Protein AF-A0AAV9BS15-F1 (afdb_monomer_lite)

Organism: Acorus gramineus (NCBI:txid55184)

InterPro domains:
  IPR009075 Acyl-CoA dehydrogenase/oxidase, C-terminal [PF00441] (2-51)
  IPR036250 Acyl-CoA dehydrogenase-like, C-terminal [SSF47203] (1-57)

Radius of gyration: 19.78 Å; chains: 1; bounding box: 47×24×48 Å

pLDDT: mean 93.57, std 6.95, range [53.62, 98.25]

Secondary structure (DSSP, 8-state):
-HHHHHHHHHHHTGGGTSSTTSSHHHHHHHHHHTTTTTS-HHHHHHHHHHHHHHHHHHHHHHH--

Foldseek 3Di:
DQLVVLVVVLVVCDPCSCDPVDCSVVSNVVVVVVCPPPHHVVVVVVVVVVVVVVVVVVVVVVVVD

Sequence (65 aa):
MALKVLDQAIQVHCAAGISSKTALAHFWANAWTLRMTDGPDEVHLGTIAKFELRRARNISIMFAK

Structure (mmCIF, N/CA/C/O backbone):
data_AF-A0AAV9BS15-F1
#
_entry.id   AF-A0AAV9BS15-F1
#
loop_
_atom_site.group_PDB
_atom_site.id
_atom_site.type_symbol
_atom_site.label_atom_id
_atom_site.label_alt_id
_atom_site.label_comp_id
_atom_site.label_asym_id
_atom_site.label_entity_id
_atom_site.label_seq_id
_atom_site.pdbx_PDB_ins_code
_atom_site.Cartn_x
_atom_site.Cartn_y
_atom_site.Cartn_z
_atom_site.occupancy
_atom_site.B_iso_or_equiv
_atom_site.auth_seq_id
_atom_site.auth_comp_id
_atom_site.auth_asym_id
_atom_site.auth_atom_id
_atom_site.pdbx_PDB_model_num
ATOM 1 N N . MET A 1 1 ? -6.120 -4.225 -2.824 1.00 85.50 1 MET A N 1
ATOM 2 C CA . MET A 1 1 ? -6.460 -4.967 -4.064 1.00 85.50 1 MET A CA 1
ATOM 3 C C . MET A 1 1 ? -5.723 -4.413 -5.284 1.00 85.50 1 MET A C 1
ATOM 5 O O . MET A 1 1 ? -4.996 -5.177 -5.899 1.00 85.50 1 MET A O 1
ATOM 9 N N . ALA A 1 2 ? -5.824 -3.112 -5.593 1.00 94.75 2 ALA A N 1
ATOM 10 C CA . ALA A 1 2 ? -5.173 -2.500 -6.763 1.00 94.75 2 ALA A CA 1
ATOM 11 C C . ALA A 1 2 ? -3.636 -2.636 -6.793 1.00 94.75 2 ALA A C 1
ATOM 13 O O . ALA A 1 2 ? -3.096 -3.107 -7.789 1.00 94.75 2 ALA A O 1
ATOM 14 N N . LEU A 1 3 ? -2.941 -2.311 -5.692 1.00 96.56 3 LEU A N 1
ATOM 15 C CA . LEU A 1 3 ? -1.473 -2.423 -5.613 1.00 96.56 3 LEU A CA 1
ATOM 16 C C . LEU A 1 3 ? -0.964 -3.831 -5.942 1.00 96.56 3 LEU A C 1
ATOM 18 O O . LEU A 1 3 ? -0.032 -3.972 -6.716 1.00 96.56 3 LEU A O 1
ATOM 22 N N . LYS A 1 4 ? -1.645 -4.875 -5.454 1.00 97.81 4 LYS A N 1
ATOM 23 C CA . LYS A 1 4 ? -1.279 -6.270 -5.734 1.00 97.81 4 LYS A CA 1
ATOM 24 C C . LYS A 1 4 ? -1.334 -6.597 -7.230 1.00 97.81 4 LYS A C 1
ATOM 26 O O . LYS A 1 4 ? -0.447 -7.268 -7.741 1.00 97.81 4 LYS A O 1
ATOM 31 N N . VAL A 1 5 ? -2.366 -6.126 -7.930 1.00 97.75 5 VAL A N 1
ATOM 32 C CA . VAL A 1 5 ? -2.495 -6.332 -9.383 1.00 97.75 5 VAL A CA 1
ATOM 33 C C . VAL A 1 5 ? -1.399 -5.569 -10.129 1.00 97.75 5 VAL A C 1
ATOM 35 O O . VAL A 1 5 ? -0.800 -6.107 -11.057 1.00 97.75 5 VAL A O 1
ATOM 38 N N . LEU A 1 6 ? -1.104 -4.340 -9.698 1.00 97.75 6 LEU A N 1
ATOM 39 C CA . LEU A 1 6 ? -0.036 -3.525 -10.276 1.00 97.75 6 LEU A CA 1
ATOM 40 C C . LEU A 1 6 ? 1.345 -4.153 -10.053 1.00 97.75 6 LEU A C 1
ATOM 42 O O . LEU A 1 6 ? 2.124 -4.204 -10.997 1.00 97.75 6 LEU A O 1
ATOM 46 N N . ASP A 1 7 ? 1.616 -4.716 -8.875 1.00 97.69 7 ASP A N 1
ATOM 47 C CA . ASP A 1 7 ? 2.858 -5.447 -8.588 1.00 97.69 7 ASP A CA 1
ATOM 48 C C . ASP A 1 7 ? 3.037 -6.636 -9.533 1.00 97.69 7 ASP A C 1
ATOM 50 O O . ASP A 1 7 ? 4.095 -6.812 -10.136 1.00 97.69 7 ASP A O 1
ATOM 54 N N . GLN A 1 8 ? 1.982 -7.435 -9.719 1.00 98.25 8 GLN A N 1
ATOM 55 C CA . GLN A 1 8 ? 2.015 -8.571 -10.640 1.00 98.25 8 GLN A CA 1
ATOM 56 C C . GLN A 1 8 ? 2.243 -8.115 -12.089 1.00 98.25 8 GLN A C 1
ATOM 58 O O . GLN A 1 8 ? 3.025 -8.732 -12.8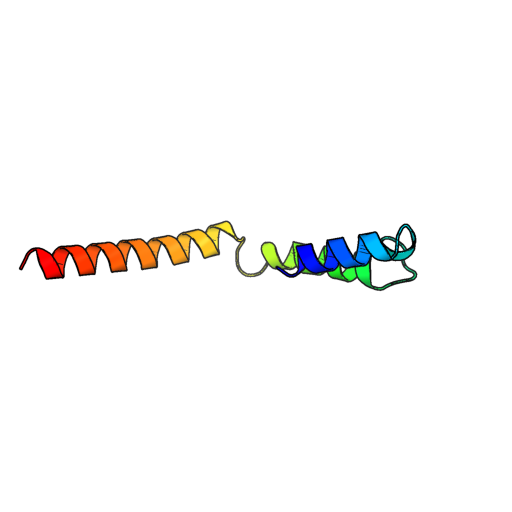11 1.00 98.25 8 GLN A O 1
ATOM 63 N N . ALA A 1 9 ? 1.607 -7.019 -12.512 1.00 97.88 9 ALA A N 1
ATOM 64 C CA . ALA A 1 9 ? 1.803 -6.457 -13.844 1.00 97.88 9 ALA A CA 1
ATOM 65 C C . ALA A 1 9 ? 3.235 -5.935 -14.047 1.00 97.88 9 ALA A C 1
ATOM 67 O O . ALA A 1 9 ? 3.846 -6.237 -15.074 1.00 97.88 9 ALA A O 1
ATOM 68 N N . ILE A 1 10 ? 3.790 -5.207 -13.072 1.00 98.00 10 ILE A N 1
ATOM 69 C CA . ILE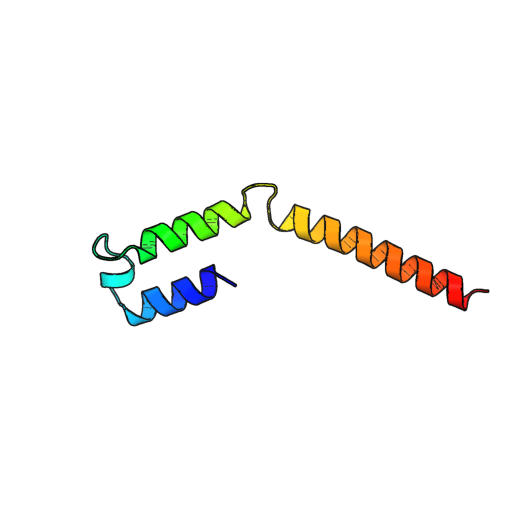 A 1 10 ? 5.179 -4.726 -13.090 1.00 98.00 10 ILE A CA 1
ATOM 70 C C . ILE A 1 10 ? 6.142 -5.910 -13.197 1.00 98.00 10 ILE A C 1
ATOM 72 O O . ILE A 1 10 ? 7.031 -5.897 -14.046 1.00 98.00 10 ILE A O 1
ATOM 76 N N . GLN A 1 11 ? 5.923 -6.959 -12.402 1.00 97.88 11 GLN A N 1
ATOM 77 C CA . GLN A 1 11 ? 6.776 -8.143 -12.387 1.00 97.88 11 GLN A CA 1
ATOM 78 C C . GLN A 1 11 ? 6.821 -8.861 -13.745 1.00 97.88 11 GLN A C 1
ATOM 80 O O . GLN A 1 11 ? 7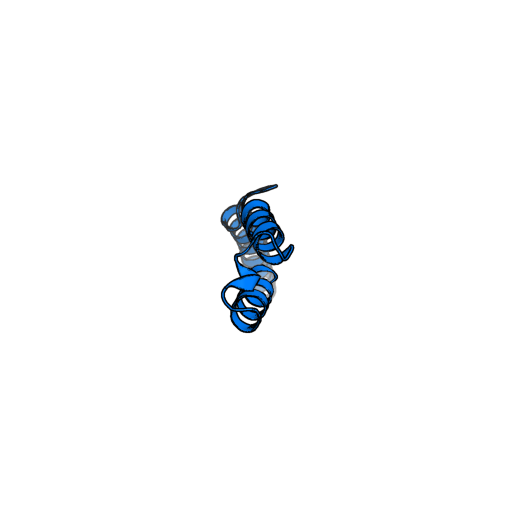.897 -9.273 -14.175 1.00 97.88 11 GLN A O 1
ATOM 85 N N . VAL A 1 12 ? 5.684 -8.981 -14.441 1.00 98.00 12 VAL A N 1
ATOM 86 C CA . VAL A 1 12 ? 5.609 -9.585 -15.788 1.00 98.00 12 VAL A CA 1
ATOM 87 C C . VAL A 1 12 ? 6.306 -8.720 -16.849 1.00 98.00 12 VAL A C 1
ATOM 89 O O . VAL A 1 12 ? 6.870 -9.253 -17.800 1.00 98.00 12 VAL A O 1
ATOM 92 N N . HIS A 1 13 ? 6.316 -7.393 -16.682 1.00 96.88 13 HIS A N 1
ATOM 93 C CA . HIS A 1 13 ? 6.983 -6.456 -17.598 1.00 96.88 13 HIS A CA 1
ATOM 94 C C . HIS A 1 13 ? 8.483 -6.265 -17.305 1.00 96.88 13 HIS A C 1
ATOM 96 O O . HIS A 1 13 ? 9.164 -5.528 -18.028 1.00 96.88 13 HIS A O 1
ATOM 102 N N . CYS A 1 14 ? 9.023 -6.915 -16.269 1.00 96.06 14 CYS A N 1
ATOM 103 C CA . CYS A 1 14 ? 10.424 -6.807 -15.855 1.00 96.06 14 CYS A CA 1
ATOM 104 C C . CYS A 1 14 ? 10.866 -5.331 -15.712 1.00 96.06 14 CYS A C 1
ATOM 106 O O . CYS A 1 14 ? 10.115 -4.485 -15.226 1.00 96.06 14 CYS A O 1
ATOM 108 N N . ALA A 1 15 ? 12.075 -4.986 -16.170 1.00 95.81 15 ALA A N 1
ATOM 109 C CA . ALA A 1 15 ? 12.601 -3.619 -16.113 1.00 95.81 15 ALA A CA 1
ATOM 110 C C . ALA A 1 15 ? 11.714 -2.582 -16.836 1.00 95.81 15 ALA A C 1
ATOM 112 O O . ALA A 1 15 ? 11.741 -1.403 -16.485 1.00 95.81 15 ALA A O 1
ATOM 113 N N . ALA A 1 16 ? 10.896 -2.991 -17.815 1.00 96.56 16 ALA A N 1
ATOM 114 C CA . ALA A 1 16 ? 9.960 -2.081 -18.473 1.00 96.56 16 ALA A CA 1
ATOM 115 C C . ALA A 1 16 ? 8.784 -1.677 -17.561 1.00 96.56 16 ALA A C 1
ATOM 117 O O . ALA A 1 16 ? 8.211 -0.606 -17.760 1.00 96.56 16 ALA A O 1
ATOM 118 N N . GLY A 1 17 ? 8.454 -2.486 -16.546 1.00 96.12 17 GLY A N 1
ATOM 119 C CA . GLY A 1 17 ? 7.388 -2.205 -15.579 1.00 96.12 17 GLY A CA 1
ATOM 120 C C . GLY A 1 17 ? 7.712 -1.073 -14.599 1.00 96.12 17 GLY A C 1
ATOM 121 O O . GLY A 1 17 ? 6.805 -0.397 -14.126 1.00 96.12 17 GLY A O 1
ATOM 122 N N . ILE A 1 18 ? 8.999 -0.824 -14.342 1.00 96.00 18 ILE A N 1
ATOM 123 C CA . ILE A 1 18 ? 9.484 0.297 -13.512 1.00 96.00 18 ILE A CA 1
ATOM 124 C C . ILE A 1 18 ? 10.012 1.477 -14.345 1.00 96.00 18 ILE A C 1
ATOM 126 O O . ILE A 1 18 ? 10.409 2.505 -13.804 1.00 96.00 18 ILE A O 1
ATOM 130 N N . SER A 1 19 ? 10.049 1.323 -15.667 1.00 95.75 19 SER A N 1
ATOM 131 C CA . SER A 1 19 ? 10.512 2.341 -16.606 1.00 95.75 19 SER A CA 1
ATOM 132 C C . SER A 1 19 ? 9.395 3.333 -16.942 1.00 95.75 19 SER A C 1
ATOM 134 O O . SER A 1 19 ? 8.220 2.975 -16.958 1.00 95.75 19 SER A O 1
ATOM 136 N N . SER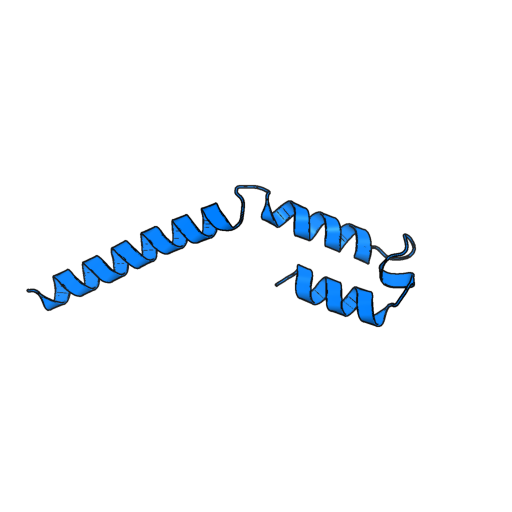 A 1 20 ? 9.766 4.550 -17.348 1.00 94.38 20 SER A N 1
ATOM 137 C CA . SER A 1 20 ? 8.851 5.544 -17.931 1.00 94.38 20 SER A CA 1
ATOM 138 C C . SER A 1 20 ? 8.222 5.117 -19.266 1.00 94.38 20 SER A C 1
ATOM 140 O O . SER A 1 20 ? 7.342 5.802 -19.781 1.00 94.38 20 SER A O 1
ATOM 142 N N . LYS A 1 21 ? 8.651 3.987 -19.844 1.00 93.06 21 LYS A N 1
ATOM 143 C CA . LYS A 1 21 ? 8.072 3.416 -21.069 1.00 93.06 21 LYS A CA 1
ATOM 144 C C . LYS A 1 21 ? 6.650 2.885 -20.888 1.00 93.06 21 LYS A C 1
ATOM 146 O O . LYS A 1 21 ? 5.946 2.719 -21.879 1.00 93.06 21 LYS A O 1
ATOM 151 N N . THR A 1 22 ? 6.245 2.573 -19.659 1.00 95.38 22 THR A N 1
ATOM 152 C CA . THR A 1 22 ? 4.881 2.142 -19.341 1.00 95.38 22 THR A CA 1
ATOM 153 C C . THR A 1 22 ? 4.294 3.047 -18.264 1.00 95.38 22 THR A C 1
ATOM 155 O O . THR A 1 22 ? 5.018 3.670 -17.492 1.00 95.38 22 THR A O 1
ATOM 158 N N . ALA A 1 23 ? 2.966 3.110 -18.176 1.00 96.56 23 ALA A N 1
ATOM 159 C CA . ALA A 1 23 ? 2.292 3.866 -17.118 1.00 96.56 23 ALA A CA 1
ATOM 160 C C . ALA A 1 23 ? 2.275 3.131 -15.758 1.00 96.56 23 ALA A C 1
ATOM 162 O O . ALA A 1 23 ? 1.745 3.661 -14.782 1.00 96.56 23 ALA A O 1
ATOM 163 N N . LEU A 1 24 ? 2.839 1.916 -15.672 1.00 97.31 24 LEU A N 1
ATOM 164 C CA . LEU A 1 24 ? 2.703 1.029 -14.511 1.00 97.31 24 LEU A CA 1
ATOM 165 C C 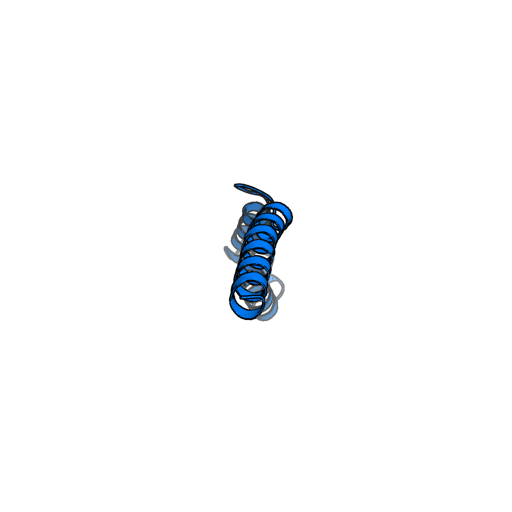. LEU A 1 24 ? 3.299 1.631 -13.233 1.00 97.31 24 LEU A C 1
ATOM 167 O O . LEU A 1 24 ? 2.633 1.631 -12.198 1.00 97.31 24 LEU A O 1
ATOM 171 N N . ALA A 1 25 ? 4.498 2.212 -13.314 1.00 96.50 25 ALA A N 1
ATOM 172 C CA . ALA A 1 25 ? 5.138 2.871 -12.175 1.00 96.50 25 ALA A CA 1
ATOM 173 C C . ALA A 1 25 ? 4.314 4.061 -11.645 1.00 96.50 25 ALA A C 1
ATOM 175 O O . ALA A 1 25 ? 4.152 4.222 -10.436 1.00 96.50 25 ALA A O 1
ATOM 176 N N . HIS A 1 26 ? 3.734 4.866 -12.544 1.00 97.12 26 HIS A N 1
ATOM 177 C CA . HIS A 1 26 ? 2.890 6.003 -12.165 1.00 97.12 26 HIS A CA 1
ATOM 178 C C . HIS A 1 26 ? 1.587 5.542 -11.503 1.00 97.12 26 HIS A C 1
ATOM 180 O O . HIS A 1 26 ? 1.171 6.096 -10.487 1.00 97.12 26 HIS A O 1
ATOM 186 N N . PHE A 1 27 ? 0.945 4.507 -12.050 1.00 97.38 27 PHE A N 1
ATOM 187 C CA . PHE A 1 27 ? -0.272 3.952 -11.462 1.00 97.38 27 PHE A CA 1
ATOM 188 C C . PHE A 1 27 ? -0.026 3.336 -10.090 1.00 97.38 27 PHE A C 1
ATOM 190 O O . PHE A 1 27 ? -0.853 3.517 -9.199 1.00 97.38 27 PHE A O 1
ATOM 197 N N . TRP A 1 28 ? 1.108 2.660 -9.896 1.00 97.25 28 TRP A N 1
ATOM 198 C CA . TRP A 1 28 ? 1.484 2.121 -8.593 1.00 97.25 28 TRP A CA 1
ATOM 199 C C . TRP A 1 28 ? 1.633 3.225 -7.545 1.00 97.25 28 TRP A C 1
ATOM 201 O O . TRP A 1 28 ? 1.008 3.149 -6.486 1.00 97.25 28 TRP A O 1
ATOM 211 N N . ALA A 1 29 ? 2.377 4.287 -7.870 1.00 96.25 29 ALA A N 1
ATOM 212 C CA . ALA A 1 29 ? 2.573 5.423 -6.972 1.00 96.25 29 ALA A CA 1
ATOM 213 C C . ALA A 1 29 ? 1.240 6.096 -6.606 1.00 96.25 29 ALA A C 1
ATOM 215 O O . ALA A 1 29 ? 0.942 6.273 -5.427 1.00 96.25 29 ALA A O 1
ATOM 216 N N . ASN A 1 30 ? 0.389 6.374 -7.598 1.00 96.31 30 ASN A N 1
ATOM 217 C CA . ASN A 1 30 ? -0.922 6.981 -7.364 1.00 96.31 30 ASN A CA 1
ATOM 218 C C . ASN A 1 30 ? -1.834 6.086 -6.514 1.00 96.31 30 ASN A C 1
ATOM 220 O O . ASN A 1 30 ? -2.481 6.566 -5.585 1.00 96.31 30 ASN A O 1
ATOM 224 N N . ALA A 1 31 ? -1.878 4.781 -6.796 1.00 96.12 31 ALA A N 1
ATOM 225 C CA . ALA A 1 31 ? -2.676 3.834 -6.022 1.00 96.12 31 ALA A CA 1
ATOM 226 C C . ALA A 1 31 ? -2.206 3.739 -4.564 1.00 96.12 31 ALA A C 1
ATOM 228 O O . ALA A 1 31 ? -3.023 3.532 -3.667 1.00 96.12 31 ALA A O 1
ATOM 229 N N . TRP A 1 32 ? -0.906 3.901 -4.315 1.00 95.06 32 TRP A N 1
ATOM 230 C CA . TRP A 1 32 ? -0.373 3.973 -2.962 1.00 95.06 32 TRP A CA 1
ATOM 231 C C . TRP A 1 32 ? -0.790 5.271 -2.268 1.00 95.06 32 TRP A C 1
ATOM 233 O O . TRP A 1 32 ? -1.288 5.218 -1.147 1.00 95.06 32 TRP A O 1
ATOM 243 N N . THR A 1 33 ? -0.680 6.417 -2.946 1.00 95.50 33 THR A N 1
ATOM 244 C CA . THR A 1 33 ? -1.119 7.715 -2.410 1.00 95.50 33 THR A CA 1
ATOM 245 C C . THR A 1 33 ? -2.597 7.701 -2.024 1.00 95.50 33 THR A C 1
ATOM 247 O O . THR A 1 33 ? -2.960 8.222 -0.969 1.00 95.50 33 THR A O 1
ATOM 250 N N . LEU A 1 34 ? -3.444 7.032 -2.814 1.00 93.94 34 LEU A N 1
ATOM 251 C CA . LEU A 1 34 ? -4.873 6.876 -2.525 1.00 93.94 34 LEU A CA 1
ATOM 252 C C . LEU A 1 34 ? -5.167 6.173 -1.196 1.00 93.94 34 LEU A C 1
ATOM 254 O O . LEU A 1 34 ? -6.217 6.418 -0.617 1.00 93.94 34 LEU A O 1
ATOM 258 N N . ARG A 1 35 ? -4.240 5.372 -0.657 1.00 93.12 35 ARG A N 1
ATOM 259 C CA . ARG A 1 35 ? -4.388 4.766 0.680 1.00 93.12 35 ARG A CA 1
ATOM 260 C C . ARG A 1 35 ? -4.207 5.753 1.829 1.00 93.12 35 ARG A C 1
ATOM 262 O O . ARG A 1 35 ? -4.449 5.396 2.973 1.00 93.12 35 ARG A O 1
ATOM 269 N N . MET A 1 36 ? -3.717 6.953 1.538 1.00 92.12 36 MET A N 1
ATOM 270 C CA . MET A 1 36 ? -3.599 8.053 2.496 1.00 92.12 36 MET A CA 1
ATOM 271 C C . MET A 1 36 ? -4.668 9.121 2.267 1.00 92.12 36 MET A C 1
ATOM 273 O O . MET A 1 36 ? -4.944 9.924 3.157 1.00 92.12 36 MET A O 1
ATOM 277 N N . THR A 1 37 ? -5.236 9.170 1.060 1.00 89.31 37 THR A N 1
ATOM 278 C CA . THR A 1 37 ? -6.168 10.226 0.661 1.00 89.31 37 THR A CA 1
ATOM 279 C C . THR A 1 37 ? -7.553 9.934 1.235 1.00 89.31 37 THR A C 1
ATOM 281 O O . THR A 1 37 ? -7.954 8.780 1.296 1.00 89.31 37 THR A O 1
ATOM 284 N N . ASP A 1 38 ? -8.269 10.977 1.666 1.00 87.50 38 ASP A N 1
ATOM 285 C CA . ASP A 1 38 ? -9.586 10.885 2.337 1.00 87.50 38 ASP A CA 1
ATOM 286 C C . ASP A 1 38 ? -9.595 10.139 3.692 1.00 87.50 38 ASP A C 1
ATOM 288 O O . ASP A 1 38 ? -10.636 9.869 4.282 1.00 87.50 38 ASP A O 1
ATOM 292 N N . GLY A 1 39 ? -8.408 9.876 4.240 1.00 90.19 39 GLY A N 1
ATOM 293 C CA . GLY A 1 39 ? -8.220 9.164 5.496 1.00 90.19 39 GLY A CA 1
ATOM 294 C C . GLY A 1 39 ? -7.377 7.913 5.270 1.00 90.19 39 GLY A C 1
ATOM 295 O O . GLY A 1 39 ? -7.666 7.130 4.365 1.00 90.19 39 GLY A O 1
ATOM 296 N N . PRO A 1 40 ? -6.319 7.705 6.069 1.00 94.06 40 PRO A N 1
ATOM 297 C CA . PRO A 1 40 ? -5.498 6.523 5.910 1.00 94.06 40 PRO A CA 1
ATOM 298 C C . PRO A 1 40 ? -6.300 5.262 6.265 1.00 94.06 40 PRO A C 1
ATOM 300 O O . PRO A 1 40 ? -7.308 5.331 6.978 1.00 94.06 40 PRO A O 1
ATOM 303 N N . ASP A 1 41 ? -5.864 4.104 5.768 1.00 92.94 41 ASP A N 1
ATOM 304 C CA . ASP A 1 41 ? -6.571 2.825 5.940 1.00 92.94 41 ASP A CA 1
ATOM 305 C C . ASP A 1 41 ? -6.972 2.538 7.403 1.00 92.94 41 ASP A C 1
ATOM 307 O O . ASP A 1 41 ? -8.020 1.944 7.655 1.00 92.94 41 ASP A O 1
ATOM 311 N N . GLU A 1 42 ? -6.195 2.995 8.386 1.00 95.00 42 GLU A N 1
ATOM 312 C CA . GLU A 1 42 ? -6.487 2.854 9.815 1.00 95.00 42 GLU A CA 1
ATOM 313 C C . GLU A 1 42 ? -7.773 3.582 10.234 1.00 95.00 42 GLU A C 1
ATOM 315 O O . GLU A 1 42 ? -8.521 3.081 11.077 1.00 95.00 42 GLU A O 1
ATOM 320 N N . VAL A 1 43 ? -8.071 4.740 9.636 1.00 95.25 43 VAL A N 1
ATOM 321 C CA . VAL A 1 43 ? -9.312 5.490 9.889 1.00 95.25 43 VAL A CA 1
ATOM 322 C C . VAL A 1 43 ? -10.512 4.735 9.320 1.00 95.25 43 VAL A C 1
ATOM 324 O O . VAL A 1 43 ? -11.548 4.615 9.989 1.00 95.25 43 VAL A O 1
ATOM 327 N N . HIS A 1 44 ? -10.368 4.160 8.125 1.00 93.56 44 HIS A N 1
ATOM 328 C CA . HIS A 1 44 ? -11.398 3.317 7.521 1.00 93.56 44 HIS A CA 1
ATOM 329 C C . HIS A 1 44 ? -11.650 2.057 8.357 1.00 93.56 44 HIS A C 1
ATOM 331 O O . HIS A 1 44 ? -12.795 1.761 8.708 1.00 93.56 44 HIS A O 1
ATOM 337 N N . LEU A 1 45 ? -10.587 1.362 8.768 1.00 95.69 45 LEU A N 1
ATOM 338 C CA . LEU A 1 45 ? -10.675 0.180 9.627 1.00 95.69 45 LEU A CA 1
ATOM 339 C C . LEU A 1 45 ? -11.288 0.506 10.991 1.00 95.69 45 LEU A C 1
ATOM 341 O O . LEU A 1 45 ? -12.153 -0.228 11.465 1.00 95.69 45 LEU A O 1
ATOM 345 N N . GLY A 1 46 ? -10.906 1.626 11.605 1.00 96.75 46 GLY A N 1
ATOM 346 C CA . GLY A 1 46 ? -11.488 2.076 12.868 1.00 96.75 46 GLY A CA 1
ATOM 347 C C . GLY A 1 46 ? -12.984 2.374 12.752 1.00 96.75 46 GLY A C 1
ATOM 348 O O . GLY A 1 46 ? -13.757 2.077 13.666 1.00 96.75 46 GLY A O 1
ATOM 349 N N . THR A 1 47 ? -13.417 2.915 11.615 1.00 96.25 47 THR A N 1
ATOM 350 C CA . THR A 1 47 ? -14.837 3.145 11.329 1.00 96.25 47 THR A CA 1
ATOM 351 C C . THR A 1 47 ? -15.598 1.825 11.202 1.00 96.25 47 THR A C 1
ATOM 353 O O . THR A 1 47 ? -16.622 1.653 11.867 1.00 96.25 47 THR A O 1
ATOM 356 N N . ILE A 1 48 ? -15.070 0.860 10.442 1.00 96.81 48 ILE A N 1
ATOM 357 C CA . ILE A 1 48 ? -15.647 -0.490 10.327 1.00 96.81 48 ILE A CA 1
ATOM 358 C C . ILE A 1 48 ? -15.728 -1.157 11.707 1.00 96.81 48 ILE A C 1
ATOM 360 O O . ILE A 1 48 ? -16.788 -1.648 12.092 1.00 96.81 48 ILE A O 1
ATOM 364 N N . ALA A 1 49 ? -14.660 -1.095 12.506 1.00 97.94 49 ALA A N 1
ATOM 365 C CA . ALA A 1 49 ? -14.623 -1.682 13.844 1.00 97.94 49 ALA A CA 1
ATOM 366 C C . ALA A 1 49 ? -15.725 -1.125 14.761 1.00 97.94 49 ALA A C 1
ATOM 368 O O . ALA A 1 49 ? -16.385 -1.882 15.473 1.00 97.94 49 ALA A O 1
ATOM 369 N N . LYS A 1 50 ? -15.988 0.189 14.720 1.00 97.25 50 LYS A N 1
ATOM 370 C CA . LYS A 1 50 ? -17.097 0.801 15.474 1.00 97.25 50 LYS A CA 1
ATOM 371 C C . LYS A 1 50 ? -18.454 0.239 15.049 1.00 97.25 50 LYS A C 1
ATOM 373 O O . LYS A 1 50 ? -19.301 0.000 15.912 1.00 97.25 50 LYS A O 1
ATOM 378 N N . PHE A 1 51 ? -18.677 0.035 13.750 1.00 97.50 51 PHE A N 1
ATOM 379 C CA . PHE A 1 51 ? -19.912 -0.574 13.253 1.00 97.50 51 PHE A CA 1
ATOM 380 C C . PHE A 1 51 ? -20.054 -2.029 13.708 1.00 97.50 51 PHE A C 1
ATOM 382 O O . PHE A 1 51 ? -21.111 -2.392 14.229 1.00 97.50 51 PHE A O 1
ATOM 389 N N . GLU A 1 52 ? -18.988 -2.824 13.618 1.00 97.25 52 GLU A N 1
ATOM 390 C CA . GLU A 1 52 ? -18.997 -4.223 14.057 1.00 97.25 52 GLU A CA 1
ATOM 391 C C . GLU A 1 52 ? -19.234 -4.359 15.569 1.00 97.25 52 GLU A C 1
ATOM 393 O O . GLU A 1 52 ? -20.071 -5.153 15.999 1.00 97.25 52 GLU A O 1
ATOM 398 N N . LEU A 1 53 ? -18.605 -3.516 16.398 1.00 97.19 53 LEU A N 1
ATOM 399 C CA . LEU A 1 53 ? -18.841 -3.504 17.848 1.00 97.19 53 LEU A CA 1
ATOM 400 C C . LEU A 1 53 ? -20.291 -3.149 18.206 1.00 97.19 53 LEU A C 1
ATOM 402 O O . LEU A 1 53 ? -20.863 -3.713 19.142 1.00 97.19 53 LEU A O 1
ATOM 406 N N . ARG A 1 54 ? -20.911 -2.213 17.475 1.00 96.25 54 ARG A N 1
ATOM 407 C CA . ARG A 1 54 ? -22.332 -1.874 17.661 1.00 96.25 54 ARG A CA 1
ATOM 408 C C . ARG A 1 54 ? -23.232 -3.037 17.258 1.00 96.25 54 ARG A C 1
ATOM 410 O O . ARG A 1 54 ? -24.172 -3.347 17.987 1.00 96.25 54 ARG A O 1
ATOM 417 N N . ARG A 1 55 ? -22.931 -3.702 16.139 1.00 95.25 55 ARG A N 1
ATOM 418 C CA . ARG A 1 55 ? -23.663 -4.887 15.680 1.00 95.25 55 ARG A CA 1
ATOM 419 C C . ARG A 1 55 ? -23.590 -6.015 16.708 1.00 95.25 55 ARG A C 1
ATOM 421 O O . ARG A 1 55 ? -24.631 -6.535 17.097 1.00 95.25 55 ARG A O 1
ATOM 428 N N . ALA A 1 56 ? -22.395 -6.331 17.204 1.00 94.25 56 ALA A N 1
ATOM 429 C CA . ALA A 1 56 ? -22.191 -7.350 18.231 1.00 94.25 56 ALA A CA 1
ATOM 430 C C . ALA A 1 56 ? -22.969 -7.039 19.523 1.00 94.25 56 ALA A C 1
ATOM 432 O O . ALA A 1 56 ? -23.621 -7.918 20.087 1.00 94.25 56 ALA A O 1
ATOM 433 N N . ARG A 1 57 ? -22.980 -5.772 19.960 1.00 93.94 57 ARG A N 1
ATOM 434 C CA . ARG A 1 57 ? -23.760 -5.332 21.128 1.00 93.94 57 ARG A CA 1
ATOM 435 C C . ARG A 1 57 ? -25.263 -5.513 20.932 1.00 93.94 57 ARG A C 1
ATOM 437 O O . ARG A 1 57 ? -25.935 -6.001 21.834 1.00 93.94 57 ARG A O 1
ATOM 444 N N . ASN A 1 58 ? -25.788 -5.140 19.767 1.00 90.75 58 ASN A N 1
ATOM 445 C CA . ASN A 1 58 ? -27.213 -5.286 19.465 1.00 90.75 58 ASN A CA 1
ATOM 446 C C . ASN A 1 58 ? -27.642 -6.757 19.465 1.00 90.75 58 ASN A C 1
ATOM 448 O O . ASN A 1 58 ? -28.690 -7.080 20.012 1.00 90.75 58 ASN A O 1
ATOM 452 N N . ILE A 1 59 ? -26.810 -7.639 18.905 1.00 90.38 59 ILE A N 1
ATOM 453 C CA . ILE A 1 59 ? -27.025 -9.090 18.931 1.00 90.38 59 ILE A CA 1
ATOM 454 C C . ILE A 1 59 ? -27.079 -9.583 20.381 1.00 90.38 59 ILE A C 1
ATOM 456 O O . ILE A 1 59 ? -28.028 -10.259 20.763 1.00 90.38 59 ILE A O 1
ATOM 460 N N . SER A 1 60 ? -26.109 -9.188 21.210 1.00 85.25 60 SER A N 1
ATOM 461 C CA . SER A 1 60 ? -26.072 -9.564 22.628 1.00 85.25 60 SER A CA 1
ATOM 462 C C . SER A 1 60 ? -27.335 -9.134 23.389 1.00 85.25 60 SER A C 1
ATOM 464 O O . SER A 1 60 ? -27.894 -9.930 24.136 1.00 85.25 60 SER A O 1
ATOM 466 N N . ILE A 1 61 ? -27.837 -7.917 23.148 1.00 84.31 61 ILE A N 1
ATOM 467 C CA . ILE A 1 61 ? -29.081 -7.414 23.759 1.00 84.31 61 ILE A CA 1
ATOM 468 C C . ILE A 1 61 ? -30.311 -8.207 23.292 1.00 84.31 61 ILE A C 1
ATOM 470 O O . ILE A 1 61 ? -31.247 -8.386 24.066 1.00 84.31 61 ILE A O 1
ATOM 474 N N . MET A 1 62 ? -30.325 -8.675 22.043 1.00 78.00 62 MET A N 1
ATOM 475 C CA . MET A 1 62 ? -31.441 -9.436 21.475 1.00 78.00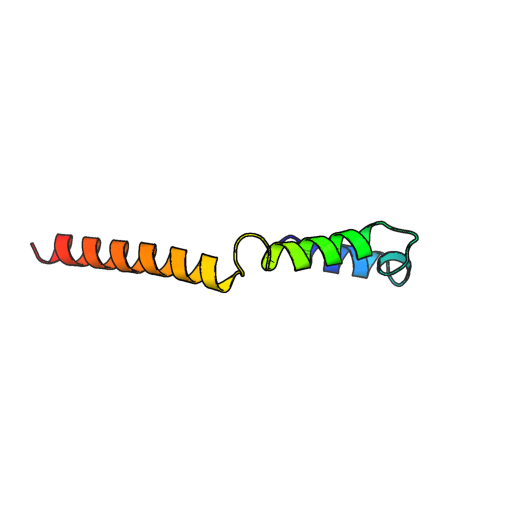 62 MET A CA 1
ATOM 476 C C . MET A 1 62 ? -31.578 -10.832 22.094 1.00 78.00 62 MET A C 1
ATOM 478 O O . MET A 1 62 ? -32.691 -11.329 22.192 1.00 78.00 62 MET A O 1
ATOM 482 N N . PHE A 1 63 ? -30.465 -11.436 22.523 1.00 81.50 63 PHE A N 1
ATOM 483 C CA . PHE A 1 63 ? -30.437 -12.741 23.197 1.00 81.50 63 PHE A CA 1
ATOM 484 C C . PHE A 1 63 ? -30.515 -12.658 24.728 1.00 81.50 63 PHE A C 1
ATOM 486 O O . PHE A 1 63 ? -30.733 -13.672 25.382 1.00 81.50 63 PHE A O 1
ATOM 493 N N . ALA A 1 64 ? -30.297 -11.474 25.307 1.00 73.62 64 ALA A N 1
ATOM 494 C CA . ALA A 1 64 ? -30.426 -11.227 26.745 1.00 73.62 64 ALA A CA 1
ATOM 495 C C . ALA A 1 64 ? -31.849 -10.803 27.171 1.00 73.62 64 ALA A C 1
ATOM 497 O O . ALA A 1 64 ? -32.079 -10.551 28.354 1.00 73.62 64 ALA A O 1
ATOM 498 N N . LYS A 1 65 ? -32.778 -10.688 26.216 1.00 53.62 65 LYS A N 1
ATOM 499 C CA . LYS A 1 65 ? -34.221 -10.511 26.423 1.00 53.62 65 LYS A CA 1
ATOM 500 C C . LYS A 1 65 ? -34.942 -11.821 26.151 1.00 53.62 65 LYS A C 1
ATOM 502 O O . LYS A 1 65 ? -35.967 -12.039 26.827 1.00 53.62 65 LYS A O 1
#